Protein AF-A0A0F3GHG1-F1 (afdb_monomer_lite)

pLDDT: mean 90.67, std 9.35, range [45.97, 97.75]

Radius of gyration: 19.75 Å; chains: 1; bounding box: 38×34×54 Å

InterPro domains:
  IPR001525 C-5 cytosine methyltransferase [PF00145] (6-104)
  IPR001525 C-5 cytosine methyltransferase [PR00105] (18-32)
  IPR001525 C-5 cytosine methyltransferase [PR00105] (64-77)
  IPR001525 C-5 cytosine methyltransferase [PS51679] (1-117)
  IPR001525 C-5 cytosine methyltransferase [TIGR00675] (6-109)
  IPR029063 S-adenosyl-L-methionine-dependent methyltransferase superfamily [G3DSA:3.40.50.150] (4-115)
  IPR029063 S-adenosyl-L-methionine-dependent methyltransferase superfamily [SSF53335] (6-112)
  IPR050390 DNA Cytosine-5 Methyltransferase [PTHR10629] (6-77)

Structure (mmCIF, N/CA/C/O backbone):
data_AF-A0A0F3GHG1-F1
#
_entry.id   AF-A0A0F3GHG1-F1
#
loop_
_atom_site.group_PDB
_atom_site.id
_atom_site.type_symbol
_atom_site.label_atom_id
_atom_site.label_alt_id
_atom_site.label_comp_id
_atom_site.label_asym_id
_atom_site.label_entity_id
_atom_site.label_seq_id
_atom_site.pdbx_PDB_ins_code
_atom_site.Cartn_x
_atom_site.Cartn_y
_atom_site.Cartn_z
_atom_site.occupancy
_atom_site.B_iso_or_equiv
_atom_site.auth_seq_id
_atom_site.auth_comp_id
_atom_site.auth_asym_id
_atom_site.auth_atom_id
_atom_site.pdbx_PDB_model_num
ATOM 1 N N . MET A 1 1 ? -6.278 20.906 -4.859 1.00 45.97 1 MET A N 1
ATOM 2 C CA . MET A 1 1 ? -5.501 19.694 -4.500 1.00 45.97 1 MET A CA 1
ATOM 3 C C . MET A 1 1 ? -6.432 18.482 -4.577 1.00 45.97 1 MET A C 1
ATOM 5 O O . MET A 1 1 ? -7.224 18.280 -3.667 1.00 45.97 1 MET A O 1
ATOM 9 N N . LEU A 1 2 ? -6.397 17.739 -5.691 1.00 48.09 2 LEU A N 1
ATOM 10 C CA . LEU A 1 2 ? -7.397 16.718 -6.070 1.00 48.09 2 LEU A CA 1
ATOM 11 C C . LEU A 1 2 ? -7.524 15.535 -5.083 1.00 48.09 2 LEU A C 1
ATOM 13 O O . LEU A 1 2 ? -8.579 14.921 -4.991 1.00 48.09 2 LEU A O 1
ATOM 17 N N . VAL A 1 3 ? -6.467 15.247 -4.317 1.00 55.81 3 VAL A N 1
ATOM 18 C CA . VAL A 1 3 ? -6.396 14.095 -3.394 1.00 55.81 3 VAL A CA 1
ATOM 19 C C . VAL A 1 3 ? -7.334 14.244 -2.187 1.00 55.81 3 VAL A C 1
ATOM 21 O O . VAL A 1 3 ? -7.805 13.248 -1.650 1.00 55.81 3 VAL A O 1
ATOM 24 N N . ALA A 1 4 ? -7.655 15.475 -1.775 1.00 61.31 4 ALA A N 1
ATOM 25 C CA . ALA A 1 4 ? -8.490 15.704 -0.596 1.00 61.31 4 ALA A CA 1
ATOM 26 C C . ALA A 1 4 ? -9.957 15.295 -0.815 1.00 61.31 4 ALA A C 1
ATOM 28 O O . ALA A 1 4 ? -10.563 14.743 0.094 1.00 61.31 4 ALA A O 1
ATOM 29 N N . ARG A 1 5 ? -10.527 15.518 -2.013 1.00 69.69 5 ARG A N 1
ATOM 30 C CA . ARG A 1 5 ? -11.961 15.272 -2.258 1.00 69.69 5 ARG A CA 1
ATOM 31 C C . ARG A 1 5 ?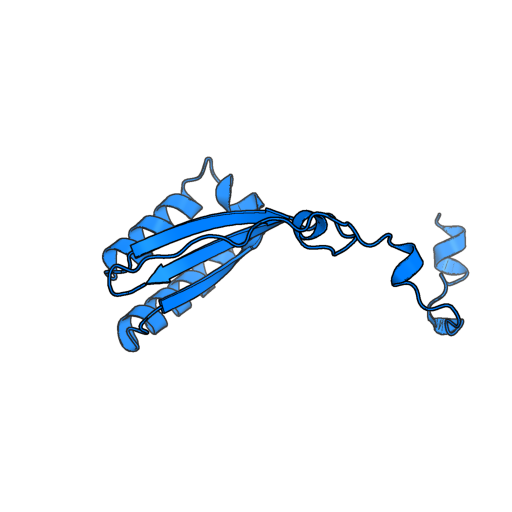 -12.312 13.784 -2.137 1.00 69.69 5 ARG A C 1
ATOM 33 O O . ARG A 1 5 ? -13.225 13.445 -1.400 1.00 69.69 5 ARG A O 1
ATOM 40 N N . PHE A 1 6 ? -11.537 12.912 -2.780 1.00 81.38 6 PHE A N 1
ATOM 41 C CA . PHE A 1 6 ? -11.790 11.468 -2.748 1.00 81.38 6 PHE A CA 1
ATOM 42 C C . PHE A 1 6 ? -11.582 10.848 -1.362 1.00 81.38 6 PHE A C 1
ATOM 44 O O . PHE A 1 6 ? -12.268 9.892 -1.014 1.00 81.38 6 PHE A O 1
ATOM 51 N N . PHE A 1 7 ? -10.676 11.396 -0.545 1.00 86.31 7 PHE A N 1
ATOM 52 C CA . PHE A 1 7 ? -10.491 10.903 0.819 1.00 86.31 7 PHE A CA 1
ATOM 53 C C . PHE A 1 7 ? -11.748 11.103 1.677 1.00 86.31 7 PHE A C 1
ATOM 55 O O . PHE A 1 7 ? -12.148 10.184 2.385 1.00 86.31 7 PHE A O 1
ATOM 62 N N . PHE A 1 8 ? -12.416 12.255 1.576 1.00 87.75 8 PHE A N 1
ATOM 63 C CA . PHE A 1 8 ? -13.645 12.499 2.336 1.00 87.75 8 PHE A CA 1
ATOM 64 C C . PHE A 1 8 ? -14.807 11.601 1.899 1.00 87.75 8 PHE A C 1
ATOM 66 O O . PHE A 1 8 ? -15.609 11.192 2.736 1.00 87.75 8 PHE A O 1
ATOM 73 N N . ASP A 1 9 ? -14.872 11.222 0.621 1.00 94.00 9 ASP A N 1
ATOM 74 C CA . ASP A 1 9 ? -15.838 10.220 0.164 1.00 94.00 9 ASP A CA 1
ATOM 75 C C . ASP A 1 9 ? -15.569 8.840 0.777 1.00 94.00 9 ASP A C 1
ATOM 77 O O . ASP A 1 9 ? -16.506 8.166 1.204 1.00 94.00 9 ASP A O 1
ATOM 81 N N . ILE A 1 10 ? -14.297 8.441 0.893 1.00 95.00 10 ILE A N 1
ATOM 82 C CA . ILE A 1 10 ? -13.913 7.200 1.583 1.00 95.00 10 ILE A CA 1
ATOM 83 C C . ILE A 1 10 ? -14.321 7.270 3.057 1.00 95.00 10 ILE A C 1
ATOM 85 O O . ILE A 1 10 ? -14.945 6.336 3.551 1.00 95.00 10 ILE A O 1
ATOM 89 N N . VAL A 1 11 ? -14.026 8.376 3.746 1.00 95.12 11 VAL A N 1
ATOM 90 C CA . VAL A 1 11 ? -14.412 8.600 5.152 1.00 95.12 11 VAL A CA 1
ATOM 91 C C . VAL A 1 11 ? -15.924 8.451 5.328 1.00 95.12 11 VAL A C 1
ATOM 93 O O . VAL A 1 11 ? -16.360 7.683 6.182 1.00 95.12 11 VAL A O 1
ATOM 96 N N . ARG A 1 12 ? -16.725 9.080 4.459 1.00 95.94 12 ARG A N 1
ATOM 97 C CA . ARG A 1 12 ? -18.191 8.960 4.467 1.00 95.94 12 ARG A CA 1
ATOM 98 C C . ARG A 1 12 ? -18.661 7.512 4.296 1.00 95.94 12 ARG A C 1
ATOM 100 O O . ARG A 1 12 ? -19.593 7.080 4.971 1.00 95.94 12 ARG A O 1
ATOM 107 N N . ILE A 1 13 ? -18.028 6.743 3.409 1.00 96.81 13 ILE A N 1
ATOM 108 C CA . ILE A 1 13 ? -18.351 5.320 3.215 1.00 96.81 13 ILE A CA 1
ATOM 109 C C . ILE A 1 13 ? -17.968 4.501 4.453 1.00 96.81 13 ILE A C 1
ATOM 111 O O . ILE A 1 13 ? -18.758 3.669 4.898 1.00 96.81 13 ILE A O 1
ATOM 115 N N . LEU A 1 14 ? -16.782 4.732 5.023 1.00 97.06 14 LEU A N 1
ATOM 116 C CA . LEU A 1 14 ? -16.299 4.027 6.213 1.00 97.06 14 LEU A CA 1
ATOM 117 C C . LEU A 1 14 ? -17.176 4.298 7.438 1.00 97.06 14 LEU A C 1
ATOM 119 O O . LEU A 1 14 ? -17.444 3.372 8.203 1.00 97.06 14 LEU A O 1
ATOM 123 N N . GLU A 1 15 ? -17.649 5.531 7.598 1.00 96.56 15 GLU A N 1
ATOM 124 C CA . GLU A 1 15 ? -18.572 5.927 8.661 1.00 96.56 15 GLU A CA 1
ATOM 125 C C . GLU A 1 15 ? -19.945 5.262 8.503 1.00 96.56 15 GLU A C 1
ATOM 127 O O . GLU A 1 15 ? -20.480 4.704 9.463 1.00 96.56 15 GLU A O 1
ATOM 132 N N . ALA A 1 16 ? -20.489 5.268 7.281 1.00 97.75 16 ALA A N 1
ATOM 133 C CA . ALA A 1 16 ? -21.809 4.718 6.990 1.00 97.75 16 ALA A CA 1
ATOM 134 C C . ALA A 1 16 ? -21.846 3.182 7.014 1.00 97.75 16 ALA A C 1
ATOM 136 O O . ALA A 1 16 ? -22.855 2.592 7.396 1.00 97.75 16 ALA A O 1
ATOM 137 N N . LYS A 1 17 ? -20.778 2.516 6.557 1.00 97.62 17 LYS A N 1
ATOM 138 C CA . LYS A 1 17 ? -20.741 1.051 6.408 1.00 97.62 17 LYS A CA 1
ATOM 139 C C . LYS A 1 17 ? -20.044 0.329 7.549 1.00 97.62 17 LYS A C 1
ATOM 141 O O . LYS A 1 17 ? -20.306 -0.856 7.730 1.00 97.62 17 LYS A O 1
ATOM 146 N N . ARG A 1 18 ? -19.163 1.010 8.286 1.00 95.81 18 ARG A N 1
ATOM 147 C CA . ARG A 1 18 ? -18.369 0.447 9.390 1.00 95.81 18 ARG A CA 1
ATOM 148 C C . ARG A 1 18 ? -17.809 -0.961 9.099 1.00 95.81 18 ARG A C 1
ATOM 150 O O . ARG A 1 18 ? -18.057 -1.882 9.883 1.00 95.81 18 ARG A O 1
ATOM 157 N N . PRO A 1 19 ? -17.115 -1.188 7.959 1.00 97.12 19 PRO A N 1
ATOM 158 C CA . PRO A 1 19 ? -16.533 -2.496 7.665 1.00 97.12 19 PRO A CA 1
ATOM 159 C C . PRO A 1 19 ? -15.578 -2.955 8.773 1.00 97.12 19 PRO A C 1
ATOM 161 O O . PRO A 1 19 ? -14.950 -2.150 9.454 1.00 97.12 19 PRO A O 1
ATOM 164 N N . LYS A 1 20 ? -15.407 -4.275 8.923 1.00 96.44 20 LYS A N 1
ATOM 165 C CA . LYS A 1 20 ? -14.486 -4.842 9.929 1.00 96.44 20 LYS A CA 1
ATOM 166 C C . LYS A 1 20 ? -13.036 -4.398 9.714 1.00 96.44 20 LYS A C 1
ATOM 168 O O . LYS A 1 20 ? -12.300 -4.248 10.687 1.00 96.44 20 LYS A O 1
ATOM 173 N N . GLY A 1 21 ? -12.650 -4.169 8.463 1.00 96.25 21 GLY A N 1
ATOM 174 C CA . GLY A 1 21 ? -11.385 -3.548 8.113 1.00 96.25 21 GLY A CA 1
ATOM 175 C C . GLY A 1 21 ? -11.351 -3.048 6.674 1.00 96.25 21 GLY A C 1
ATOM 176 O O . GLY A 1 21 ? -12.272 -3.305 5.896 1.00 96.25 21 GLY A O 1
ATOM 177 N N . PHE A 1 22 ? -10.293 -2.317 6.339 1.00 96.88 22 PHE A N 1
ATOM 178 C CA . PHE A 1 22 ? -10.056 -1.738 5.020 1.00 96.88 22 PHE A CA 1
ATOM 179 C C . PHE A 1 22 ? -8.562 -1.707 4.686 1.00 96.88 22 PHE A C 1
ATOM 181 O O . PHE A 1 22 ? -7.710 -1.748 5.575 1.00 96.88 22 PHE A O 1
ATOM 188 N N . ILE A 1 23 ? -8.261 -1.557 3.394 1.00 97.38 23 ILE A N 1
ATOM 189 C CA . ILE A 1 23 ? -6.925 -1.234 2.890 1.00 97.38 23 ILE A CA 1
ATOM 190 C C . ILE A 1 23 ? -7.048 -0.022 1.968 1.00 97.38 23 ILE A C 1
ATOM 192 O O . ILE A 1 23 ? -7.879 -0.023 1.062 1.00 97.38 23 ILE A O 1
ATOM 196 N N . LEU A 1 24 ? -6.224 1.002 2.192 1.00 96.12 24 LEU A N 1
ATOM 197 C CA . LEU A 1 24 ? -6.078 2.154 1.301 1.00 96.12 24 LEU A CA 1
ATOM 198 C C . LEU A 1 24 ? -4.656 2.189 0.744 1.00 96.12 24 LEU A C 1
ATOM 200 O O . LEU A 1 24 ? -3.695 1.945 1.471 1.00 96.12 24 LEU A O 1
ATOM 204 N N . GLU A 1 25 ? -4.518 2.534 -0.531 1.00 95.25 25 GLU A N 1
ATOM 205 C CA . GLU A 1 25 ? -3.231 2.622 -1.226 1.00 95.25 25 GLU A CA 1
ATOM 206 C C . GLU A 1 25 ? -3.032 4.029 -1.798 1.00 95.25 25 GLU A C 1
ATOM 208 O O . GLU A 1 25 ? -3.981 4.672 -2.254 1.00 95.25 25 GLU A O 1
ATOM 213 N N . ASN A 1 26 ? -1.799 4.539 -1.736 1.00 93.31 26 ASN A N 1
ATOM 214 C CA . ASN A 1 26 ? -1.439 5.791 -2.391 1.00 93.31 26 ASN A CA 1
ATOM 215 C C . ASN A 1 26 ? 0.059 5.865 -2.738 1.00 93.31 26 ASN A C 1
ATOM 217 O O . ASN A 1 26 ? 0.904 5.119 -2.233 1.00 93.31 26 ASN A O 1
ATOM 221 N N . VAL A 1 27 ? 0.436 6.845 -3.562 1.00 92.25 27 VAL A N 1
ATOM 222 C CA . VAL A 1 27 ? 1.839 7.112 -3.904 1.00 92.25 27 VAL A CA 1
ATOM 223 C C . VAL A 1 27 ? 2.659 7.483 -2.667 1.00 92.25 27 VAL A C 1
ATOM 225 O O . VAL A 1 27 ? 2.224 8.285 -1.841 1.00 92.25 27 VAL A O 1
ATOM 228 N N . LYS A 1 28 ? 3.909 6.995 -2.578 1.00 89.50 28 LYS A N 1
ATOM 229 C CA . LYS A 1 28 ? 4.805 7.235 -1.423 1.00 89.50 28 LYS A CA 1
ATOM 230 C C . LYS A 1 28 ? 4.938 8.709 -1.021 1.00 89.50 28 LYS A C 1
ATOM 232 O O . LYS A 1 28 ? 5.179 9.031 0.139 1.00 89.50 28 LYS A O 1
ATOM 237 N N . ARG A 1 29 ? 4.804 9.620 -1.996 1.00 87.56 29 ARG A N 1
ATOM 238 C CA . ARG A 1 29 ? 4.992 11.062 -1.805 1.00 87.56 29 ARG A CA 1
ATOM 239 C C . ARG A 1 29 ? 3.983 11.650 -0.819 1.00 87.56 29 ARG A C 1
ATOM 241 O O . ARG A 1 29 ? 4.318 12.645 -0.184 1.00 87.56 29 ARG A O 1
ATOM 248 N N . ILE A 1 30 ? 2.803 11.045 -0.651 1.00 83.69 30 ILE A N 1
ATOM 249 C CA . ILE A 1 30 ? 1.786 11.558 0.277 1.00 83.69 30 ILE A CA 1
ATOM 250 C C . ILE A 1 30 ? 2.294 11.611 1.722 1.00 83.69 30 ILE A C 1
ATOM 252 O O . ILE A 1 30 ? 1.988 12.565 2.428 1.00 83.69 30 ILE A O 1
ATOM 256 N N . VAL A 1 31 ? 3.154 10.665 2.120 1.00 80.31 31 VAL A N 1
ATOM 257 C CA . VAL A 1 31 ? 3.715 10.583 3.479 1.00 80.31 31 VAL A CA 1
ATOM 258 C C . VAL A 1 31 ? 4.576 11.805 3.809 1.00 80.31 31 VAL A C 1
ATOM 260 O O . VAL A 1 31 ? 4.589 12.271 4.940 1.00 80.31 31 VAL A O 1
ATOM 263 N N . ARG A 1 32 ? 5.281 12.363 2.818 1.00 79.12 32 ARG A N 1
ATOM 264 C CA . ARG A 1 32 ? 6.157 13.539 2.990 1.00 79.12 32 ARG A CA 1
ATOM 265 C C . ARG A 1 32 ? 5.503 14.847 2.544 1.00 79.12 32 ARG A C 1
ATOM 267 O O . ARG A 1 32 ? 6.098 15.914 2.667 1.00 79.12 32 ARG A O 1
ATOM 274 N N . HIS A 1 33 ? 4.300 14.784 1.984 1.00 77.38 33 HIS A N 1
ATOM 275 C CA . HIS A 1 33 ? 3.632 15.950 1.430 1.00 77.38 33 HIS A CA 1
ATOM 276 C C . HIS A 1 33 ? 3.292 16.952 2.541 1.00 77.38 33 HIS A C 1
ATOM 278 O O . HIS A 1 33 ? 2.700 16.574 3.551 1.00 77.38 33 HIS A O 1
ATOM 284 N N . LYS A 1 34 ? 3.661 18.228 2.351 1.00 67.75 34 LYS A N 1
ATOM 285 C CA . LYS A 1 34 ? 3.497 19.297 3.356 1.00 67.75 34 LYS A CA 1
ATOM 286 C C . LYS A 1 34 ? 4.053 18.899 4.733 1.00 67.75 34 LYS A C 1
ATOM 288 O O . LYS A 1 34 ? 3.352 19.008 5.734 1.00 67.75 34 LYS A O 1
ATOM 293 N N . ASN A 1 35 ? 5.279 18.372 4.767 1.00 76.44 35 ASN A N 1
ATOM 294 C CA . ASN A 1 35 ? 5.938 17.890 5.990 1.00 76.44 35 ASN A CA 1
ATOM 295 C C . ASN A 1 35 ? 5.112 16.846 6.770 1.00 76.44 35 ASN A C 1
ATOM 297 O O . ASN A 1 35 ? 5.171 16.784 7.991 1.00 76.44 35 ASN A O 1
ATOM 301 N N . GLY A 1 36 ? 4.310 16.041 6.065 1.00 80.06 36 GLY A N 1
ATOM 302 C CA . GLY A 1 36 ? 3.478 14.993 6.662 1.00 80.06 36 GLY A CA 1
ATOM 303 C C . GLY A 1 36 ? 2.106 15.461 7.147 1.00 80.06 36 GLY A C 1
ATOM 304 O O . GLY A 1 36 ? 1.284 14.622 7.499 1.00 80.06 36 GLY A O 1
ATOM 305 N N . TYR A 1 37 ? 1.794 16.761 7.085 1.00 83.94 37 TYR A N 1
ATOM 306 C CA . TYR A 1 37 ? 0.524 17.302 7.584 1.00 83.94 37 TYR A CA 1
ATOM 307 C C . TYR A 1 37 ? -0.703 16.597 6.986 1.00 83.94 37 TYR A C 1
ATOM 309 O O . TYR A 1 37 ? -1.593 16.155 7.706 1.00 83.94 37 TYR A O 1
ATOM 317 N N . THR A 1 38 ? -0.748 16.448 5.657 1.00 83.88 38 THR A N 1
ATOM 318 C CA . THR A 1 38 ? -1.889 15.808 4.978 1.00 83.88 38 THR A CA 1
ATOM 319 C C . THR A 1 38 ? -2.056 14.351 5.401 1.00 83.88 38 THR A C 1
ATOM 321 O O . THR A 1 38 ? -3.176 13.890 5.591 1.00 83.88 38 THR A O 1
ATOM 324 N N . PHE A 1 39 ? -0.946 13.633 5.546 1.00 88.44 39 PHE A N 1
ATOM 325 C CA . PHE A 1 39 ? -0.961 12.224 5.906 1.00 88.44 39 PHE A CA 1
ATOM 326 C C . PHE A 1 39 ? -1.358 12.012 7.372 1.00 88.44 39 PHE A C 1
ATOM 328 O O . PHE A 1 39 ? -2.183 11.152 7.662 1.00 88.44 39 PHE A O 1
ATOM 335 N N . ASN A 1 40 ? -0.870 12.860 8.279 1.00 90.56 40 ASN A N 1
ATOM 336 C CA . ASN A 1 40 ? -1.265 12.828 9.687 1.00 90.56 40 ASN A CA 1
ATOM 337 C C . ASN A 1 40 ? -2.761 13.109 9.857 1.00 90.56 40 ASN A C 1
ATOM 339 O O . ASN A 1 40 ? -3.435 12.359 10.554 1.00 90.56 40 ASN A O 1
ATOM 343 N N . ARG A 1 41 ? -3.311 14.093 9.131 1.00 90.88 41 ARG A N 1
ATOM 344 C CA . ARG A 1 41 ? -4.763 14.348 9.126 1.00 90.88 41 ARG A CA 1
ATOM 345 C C . ARG A 1 41 ? -5.576 13.145 8.645 1.00 90.88 41 ARG A C 1
ATOM 347 O O . ARG A 1 41 ? -6.642 12.887 9.194 1.00 90.88 41 ARG A O 1
ATOM 354 N N . ILE A 1 42 ? -5.086 12.400 7.650 1.00 92.38 42 ILE A N 1
ATOM 355 C CA . ILE A 1 42 ? -5.721 11.152 7.196 1.00 92.38 42 ILE A CA 1
ATOM 356 C C . ILE A 1 42 ? -5.751 10.124 8.334 1.00 92.38 42 ILE A C 1
ATOM 358 O O . ILE A 1 42 ? -6.810 9.576 8.628 1.00 92.38 42 ILE A O 1
ATOM 362 N N . LEU A 1 43 ? -4.612 9.886 8.992 1.00 94.19 43 LEU A N 1
ATOM 363 C CA . LEU A 1 43 ? -4.514 8.932 10.099 1.00 94.19 43 LEU A CA 1
ATOM 364 C C . LEU A 1 43 ? -5.402 9.327 11.284 1.00 94.19 43 LEU A C 1
ATOM 366 O O . LEU A 1 43 ? -6.079 8.469 11.842 1.00 94.19 43 LEU A O 1
ATOM 370 N N . GLU A 1 44 ? -5.418 10.609 11.650 1.00 95.12 44 GLU A N 1
ATOM 371 C CA . GLU A 1 44 ? -6.292 11.155 12.695 1.00 95.12 44 GLU A CA 1
ATOM 372 C C . GLU A 1 44 ? -7.765 10.923 12.361 1.00 95.12 44 GLU A C 1
ATOM 374 O O . GLU A 1 44 ? -8.472 10.315 13.156 1.00 95.12 44 GLU A O 1
ATOM 379 N N . THR A 1 45 ? -8.202 11.289 11.152 1.00 95.62 45 THR A N 1
ATOM 380 C CA . THR A 1 45 ? -9.604 11.121 10.727 1.00 95.62 45 THR A CA 1
ATOM 381 C C . THR A 1 45 ? -10.042 9.652 10.791 1.00 95.62 45 THR A C 1
ATOM 383 O O . THR A 1 45 ? -11.140 9.336 11.240 1.00 95.62 45 THR A O 1
ATOM 386 N N . LEU A 1 46 ? -9.185 8.717 10.365 1.00 95.88 46 LEU A N 1
ATOM 387 C CA . LEU A 1 46 ? -9.506 7.286 10.417 1.00 95.88 46 LEU A CA 1
ATOM 388 C C . LEU A 1 46 ? -9.563 6.754 11.862 1.00 95.88 46 LEU A C 1
ATOM 390 O O . LEU A 1 46 ? -10.401 5.903 12.163 1.00 95.88 46 LEU A O 1
ATOM 394 N N . LYS A 1 47 ? -8.713 7.270 12.759 1.00 95.50 47 LYS A N 1
ATOM 395 C CA . LYS A 1 47 ? -8.760 6.960 14.197 1.00 95.50 47 LYS A CA 1
ATOM 396 C C . LYS A 1 47 ? -10.012 7.529 14.865 1.00 95.50 47 LYS A C 1
ATOM 398 O O . LYS A 1 47 ? -10.627 6.831 15.663 1.00 95.50 47 LYS A O 1
ATOM 403 N N . GLU A 1 48 ? -10.416 8.749 14.512 1.00 96.25 48 GLU A N 1
ATOM 404 C CA . GLU A 1 48 ? -11.652 9.393 14.988 1.00 96.25 48 GLU A CA 1
ATOM 405 C C . GLU A 1 48 ? -12.904 8.590 14.593 1.00 96.25 48 GLU A C 1
ATOM 407 O O . GLU A 1 48 ? -13.850 8.500 15.371 1.00 96.25 48 GLU A O 1
ATOM 412 N N . LEU A 1 49 ? -12.883 7.910 13.439 1.00 96.00 49 LEU A N 1
ATOM 413 C CA . LEU A 1 49 ? -13.926 6.955 13.035 1.00 96.00 49 LEU A CA 1
ATOM 414 C C . LEU A 1 49 ? -13.927 5.633 13.836 1.00 96.00 49 LEU A C 1
ATOM 416 O O . LEU A 1 49 ? -14.781 4.772 13.603 1.00 96.00 49 LEU A O 1
ATOM 420 N N . GLY A 1 50 ? -12.985 5.447 14.764 1.00 96.56 50 GLY A N 1
ATOM 421 C CA . GLY A 1 50 ? -12.870 4.263 15.616 1.00 96.56 50 GLY A CA 1
ATOM 422 C C . GLY A 1 50 ? -12.022 3.129 15.035 1.00 96.56 50 GLY A C 1
ATOM 423 O O . GLY A 1 50 ? -12.086 2.013 15.545 1.00 96.56 50 GLY A O 1
ATOM 424 N N . TYR A 1 51 ? -11.236 3.376 13.982 1.00 97.19 51 TYR A N 1
ATOM 425 C CA . TYR A 1 51 ? -10.355 2.355 13.414 1.00 97.19 51 TYR A CA 1
ATOM 426 C C . TYR A 1 51 ? -8.957 2.380 14.038 1.00 97.19 51 TYR A C 1
ATOM 428 O O . TYR A 1 51 ? -8.313 3.422 14.159 1.00 97.19 51 TYR A O 1
ATOM 436 N N . PHE A 1 52 ? -8.438 1.193 14.334 1.00 96.12 52 PHE A N 1
ATOM 437 C CA . PHE A 1 52 ? -7.020 0.953 14.567 1.00 96.12 52 PHE A CA 1
ATOM 438 C C . PHE A 1 52 ? -6.325 0.909 13.211 1.00 96.12 52 PHE A C 1
ATOM 440 O O . PHE A 1 52 ? -6.615 0.021 12.413 1.00 96.12 52 PHE A O 1
ATOM 447 N N . VAL A 1 53 ? -5.449 1.876 12.936 1.00 95.12 53 VAL A N 1
ATOM 448 C CA . VAL A 1 53 ? -4.790 2.022 11.632 1.00 95.12 53 VAL A CA 1
ATOM 449 C C . VAL A 1 53 ? -3.284 1.914 11.780 1.00 95.12 53 VAL A C 1
ATOM 451 O O . VAL A 1 53 ? -2.689 2.624 12.591 1.00 95.12 53 VAL A O 1
ATOM 454 N N . ASP A 1 54 ? -2.686 1.079 10.939 1.00 95.00 54 ASP A N 1
ATOM 455 C CA . ASP A 1 54 ? -1.245 1.008 10.723 1.00 95.00 54 ASP A CA 1
ATOM 456 C C . ASP A 1 54 ? -0.926 1.281 9.245 1.00 95.00 54 ASP A C 1
ATOM 458 O O . ASP A 1 54 ? -1.783 1.129 8.368 1.00 95.00 54 ASP A O 1
ATOM 462 N N . TYR A 1 55 ? 0.297 1.713 8.945 1.00 95.75 55 TYR A N 1
ATOM 463 C CA . TYR A 1 55 ? 0.716 1.982 7.574 1.00 95.75 55 TYR A CA 1
ATOM 464 C C . TYR A 1 55 ? 2.166 1.585 7.316 1.00 95.75 55 TYR A C 1
ATOM 466 O O . TYR A 1 55 ? 3.032 1.673 8.184 1.00 95.75 55 TYR A O 1
ATOM 474 N N . LYS A 1 56 ? 2.461 1.215 6.068 1.00 96.25 56 LYS A N 1
ATOM 475 C CA . LYS A 1 56 ? 3.827 0.920 5.633 1.00 96.25 56 LYS A CA 1
ATOM 476 C C . LYS A 1 56 ? 4.042 1.340 4.189 1.00 96.25 56 LYS A C 1
ATOM 478 O O . LYS A 1 56 ? 3.143 1.245 3.354 1.00 96.25 56 LYS A O 1
ATOM 483 N N . VAL A 1 57 ? 5.249 1.816 3.889 1.00 96.19 57 VAL A N 1
ATOM 484 C CA . VAL A 1 57 ? 5.697 1.992 2.504 1.00 96.19 57 VAL A CA 1
ATOM 485 C C . VAL A 1 57 ? 6.309 0.676 2.045 1.00 96.19 57 VAL A C 1
ATOM 487 O O . VAL A 1 57 ? 7.286 0.215 2.630 1.00 96.19 57 VAL A O 1
ATOM 490 N N . LEU A 1 58 ? 5.721 0.082 1.013 1.00 96.75 58 LEU A N 1
ATOM 491 C CA . LEU A 1 58 ? 6.161 -1.173 0.416 1.00 96.75 58 LEU A CA 1
ATOM 492 C C . LEU A 1 58 ? 6.703 -0.910 -0.986 1.00 96.75 58 LEU A C 1
ATOM 494 O O . LEU A 1 58 ? 6.140 -0.101 -1.727 1.00 96.75 58 LEU A O 1
ATOM 498 N N . ASN A 1 59 ? 7.788 -1.591 -1.346 1.00 95.94 59 ASN A N 1
ATOM 499 C CA . ASN A 1 59 ? 8.369 -1.551 -2.682 1.00 95.94 59 ASN A CA 1
ATOM 500 C C . ASN A 1 59 ? 8.087 -2.875 -3.390 1.00 95.94 59 ASN A C 1
ATOM 502 O O . ASN A 1 59 ? 8.435 -3.916 -2.852 1.00 95.94 59 ASN A O 1
ATOM 506 N N . ALA A 1 60 ? 7.506 -2.847 -4.591 1.00 95.31 60 ALA A N 1
ATOM 507 C CA . ALA A 1 60 ? 7.196 -4.068 -5.340 1.00 95.31 60 ALA A CA 1
ATOM 508 C C . ALA A 1 60 ? 8.430 -4.962 -5.600 1.00 95.31 60 ALA A C 1
ATOM 510 O O . ALA A 1 60 ? 8.283 -6.182 -5.637 1.00 95.31 60 ALA A O 1
ATOM 511 N N . LEU A 1 61 ? 9.638 -4.374 -5.668 1.00 94.38 61 LEU A N 1
ATOM 512 C CA . LEU A 1 61 ? 10.900 -5.128 -5.701 1.00 94.38 61 LEU A CA 1
ATOM 513 C C . LEU A 1 61 ? 11.039 -6.088 -4.518 1.00 94.38 61 LEU A C 1
ATOM 515 O O . LEU A 1 61 ? 11.460 -7.216 -4.711 1.00 94.38 61 LEU A O 1
ATOM 519 N N . ASP A 1 62 ? 10.639 -5.687 -3.312 1.00 95.06 62 ASP A N 1
ATOM 520 C CA . ASP A 1 62 ? 10.742 -6.534 -2.116 1.00 95.06 62 ASP A CA 1
ATOM 521 C C . ASP A 1 62 ? 9.797 -7.755 -2.157 1.00 95.06 62 ASP A C 1
ATOM 523 O O . ASP A 1 62 ? 9.877 -8.622 -1.290 1.00 95.06 62 ASP A O 1
ATOM 527 N N . TYR A 1 63 ? 8.896 -7.816 -3.143 1.00 94.94 63 TYR A N 1
ATOM 528 C CA . TYR A 1 63 ? 7.846 -8.828 -3.289 1.00 94.94 63 TYR A CA 1
ATOM 529 C C . TYR A 1 63 ? 7.899 -9.527 -4.658 1.00 94.94 63 TYR A C 1
ATOM 531 O O . TYR A 1 63 ? 6.879 -9.961 -5.188 1.00 94.94 63 TYR A O 1
ATOM 539 N N . GLY A 1 64 ? 9.097 -9.623 -5.247 1.00 91.75 64 GLY A N 1
ATOM 540 C CA . GLY A 1 64 ? 9.371 -10.471 -6.412 1.00 91.75 64 GLY A CA 1
ATOM 541 C C . GLY A 1 64 ? 9.071 -9.859 -7.782 1.00 91.75 64 GLY A C 1
ATOM 542 O O . GLY A 1 64 ? 9.353 -10.507 -8.788 1.00 91.75 64 GLY A O 1
ATOM 543 N N . LEU A 1 65 ? 8.551 -8.627 -7.854 1.00 93.38 65 LEU A N 1
ATOM 544 C CA . LEU A 1 65 ? 8.324 -7.933 -9.125 1.00 93.38 65 LEU A CA 1
ATOM 545 C C . LEU A 1 65 ? 9.544 -7.064 -9.481 1.00 93.38 65 LEU A C 1
ATOM 547 O O . LEU A 1 65 ? 9.883 -6.193 -8.677 1.00 93.38 65 LEU A O 1
ATOM 551 N N . PRO A 1 66 ? 10.161 -7.194 -10.675 1.00 94.50 66 PRO A N 1
ATOM 552 C CA . PRO A 1 66 ? 11.305 -6.379 -11.113 1.00 94.50 66 PRO A CA 1
ATOM 553 C C . PRO A 1 66 ? 10.917 -4.933 -11.467 1.00 94.50 66 PRO A C 1
ATOM 555 O O . PRO A 1 66 ? 11.208 -4.418 -12.544 1.00 94.50 66 PRO A O 1
ATOM 558 N N . GLN A 1 67 ? 10.241 -4.240 -10.553 1.00 95.06 67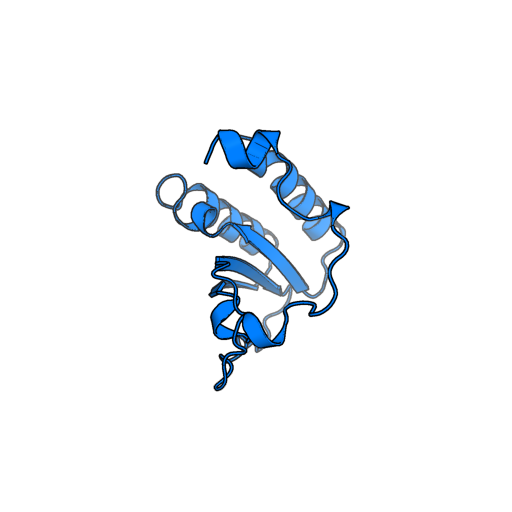 GLN A N 1
ATOM 559 C CA . GLN A 1 67 ? 9.780 -2.874 -10.736 1.00 95.06 67 GLN A CA 1
ATOM 560 C C . GLN A 1 67 ? 9.968 -2.067 -9.453 1.00 95.06 67 GLN A C 1
ATOM 562 O O . GLN A 1 67 ? 9.343 -2.343 -8.429 1.00 95.06 67 GLN A O 1
ATOM 567 N N . LYS A 1 68 ? 10.761 -0.989 -9.526 1.00 94.50 68 LYS A N 1
ATOM 568 C CA . LYS A 1 68 ? 10.884 -0.008 -8.437 1.00 94.50 68 LYS A CA 1
ATOM 569 C C . LYS A 1 68 ? 9.587 0.795 -8.304 1.00 94.50 68 LYS A C 1
ATOM 571 O O . LYS A 1 68 ? 9.445 1.886 -8.858 1.00 94.50 68 LYS A O 1
ATOM 576 N N . ARG A 1 69 ? 8.629 0.247 -7.558 1.00 95.81 69 ARG A N 1
ATOM 577 C CA . ARG A 1 69 ? 7.313 0.843 -7.321 1.00 95.81 69 ARG A CA 1
ATOM 578 C C . ARG A 1 69 ? 7.015 0.855 -5.834 1.00 95.81 69 ARG A C 1
ATOM 580 O O . ARG A 1 69 ? 6.519 -0.108 -5.266 1.00 95.81 69 ARG A O 1
ATOM 587 N N . GLU A 1 70 ? 7.295 1.997 -5.228 1.00 96.56 70 GLU A N 1
ATOM 588 C CA . GLU A 1 70 ? 6.999 2.258 -3.825 1.00 96.56 70 GLU A CA 1
ATOM 589 C C . GLU A 1 70 ? 5.601 2.863 -3.673 1.00 96.56 70 GLU A C 1
ATOM 591 O O . GLU A 1 70 ? 5.284 3.872 -4.322 1.00 96.56 70 GLU A O 1
ATOM 596 N N . ARG A 1 71 ? 4.784 2.275 -2.797 1.00 96.81 71 ARG A N 1
ATOM 597 C CA . ARG A 1 71 ? 3.447 2.749 -2.416 1.00 96.81 71 ARG A CA 1
ATOM 598 C C . ARG A 1 71 ? 3.268 2.698 -0.911 1.00 96.81 71 ARG A C 1
ATOM 600 O O . ARG A 1 71 ? 3.841 1.836 -0.252 1.00 96.81 71 ARG A O 1
ATOM 607 N N . VAL A 1 72 ? 2.507 3.648 -0.375 1.00 95.88 72 VAL A N 1
ATOM 608 C CA . VAL A 1 72 ? 2.055 3.581 1.012 1.00 95.88 72 VAL A CA 1
ATOM 609 C C . VAL A 1 72 ? 0.744 2.813 1.052 1.00 95.88 72 VAL A C 1
ATOM 611 O O . VAL A 1 72 ? -0.170 3.095 0.280 1.00 95.88 72 VAL A O 1
ATOM 614 N N . PHE A 1 73 ? 0.673 1.857 1.965 1.00 97.31 73 PHE A N 1
ATOM 615 C CA . PHE A 1 73 ? -0.532 1.113 2.281 1.00 97.31 73 PHE A CA 1
ATOM 616 C C . PHE A 1 73 ? -0.951 1.472 3.698 1.00 97.31 73 PHE A C 1
ATOM 618 O O . PHE A 1 73 ? -0.105 1.507 4.590 1.00 97.31 73 PHE A O 1
ATOM 625 N N . LEU A 1 74 ? -2.237 1.743 3.892 1.00 96.50 74 LEU A N 1
ATOM 626 C CA . LEU A 1 74 ? -2.861 1.905 5.197 1.00 96.50 74 LEU A CA 1
ATOM 627 C C . LEU A 1 74 ? -3.809 0.732 5.392 1.00 96.50 74 LEU A C 1
ATOM 629 O O . LEU A 1 74 ? -4.645 0.477 4.527 1.00 96.50 74 LEU A O 1
ATOM 633 N N . VAL A 1 75 ? -3.694 0.048 6.520 1.00 97.12 75 VAL A N 1
ATOM 634 C CA . VAL A 1 75 ? -4.586 -1.041 6.906 1.00 97.12 75 VAL A CA 1
ATOM 635 C C . VAL A 1 75 ? -5.308 -0.600 8.168 1.00 97.12 75 VAL A C 1
ATOM 637 O O . VAL A 1 75 ? -4.665 -0.192 9.133 1.00 97.12 75 VAL A O 1
ATOM 640 N N . GLY A 1 76 ? -6.639 -0.633 8.144 1.00 96.88 76 GLY A N 1
ATOM 641 C CA . GLY A 1 76 ? -7.470 -0.209 9.266 1.00 96.88 76 GLY A CA 1
ATOM 642 C C . GLY A 1 76 ? -8.437 -1.292 9.711 1.00 96.88 76 GLY A C 1
ATOM 643 O O . GLY A 1 76 ? -9.022 -1.966 8.869 1.00 96.88 76 GLY A O 1
ATOM 644 N N . PHE A 1 77 ? -8.650 -1.422 11.020 1.00 97.44 77 PHE A N 1
ATOM 645 C CA . PHE A 1 77 ? -9.574 -2.388 11.615 1.00 97.44 77 PHE A CA 1
ATOM 646 C C . PHE A 1 77 ? -10.475 -1.729 12.651 1.00 97.44 77 PHE A C 1
ATOM 648 O O . PHE A 1 77 ? -10.002 -0.987 13.504 1.00 97.44 77 PHE A O 1
ATOM 655 N N . TYR A 1 78 ? -11.778 -2.001 12.592 1.00 94.44 78 TYR A N 1
ATOM 656 C CA . TYR A 1 78 ? -12.748 -1.388 13.510 1.00 94.44 78 TYR A CA 1
ATOM 657 C C . TYR A 1 78 ? -12.639 -1.939 14.941 1.00 94.44 78 TYR A C 1
ATOM 659 O O . TYR A 1 78 ? -13.009 -1.292 15.914 1.00 94.44 78 TYR A O 1
ATOM 667 N N . LYS A 1 79 ? -12.115 -3.160 15.082 1.00 90.50 79 LYS A N 1
ATOM 668 C CA . LYS A 1 79 ? -11.723 -3.753 16.363 1.00 90.50 79 LYS A CA 1
ATOM 669 C C . LYS A 1 79 ? -10.231 -4.034 16.330 1.00 90.50 79 LYS A C 1
ATOM 671 O O . LYS A 1 79 ? -9.709 -4.396 15.277 1.00 90.50 79 LYS A O 1
ATOM 676 N N . ALA A 1 80 ? -9.573 -3.904 17.479 1.00 84.31 80 ALA A N 1
ATOM 677 C CA . ALA A 1 80 ? -8.178 -4.291 17.616 1.00 84.31 80 ALA A CA 1
ATOM 678 C C . ALA A 1 80 ? -8.000 -5.742 17.149 1.00 84.31 80 ALA A C 1
ATOM 680 O O . ALA A 1 80 ? -8.750 -6.634 17.552 1.00 84.31 80 ALA A O 1
ATOM 681 N N . MET A 1 81 ? -7.023 -5.960 16.277 1.00 85.44 81 MET A N 1
ATOM 682 C CA . MET A 1 81 ? -6.663 -7.284 15.799 1.00 85.44 81 MET A CA 1
ATOM 683 C C . MET A 1 81 ? -5.159 -7.389 15.598 1.00 85.44 81 MET A C 1
ATOM 685 O O . MET A 1 81 ? -4.480 -6.393 15.347 1.00 85.44 81 MET A O 1
ATOM 689 N N . PHE A 1 82 ? -4.652 -8.612 15.698 1.00 87.25 82 PHE A N 1
ATOM 690 C CA . PHE A 1 82 ? -3.268 -8.901 15.372 1.00 87.25 82 PHE A CA 1
ATOM 691 C C . PHE A 1 82 ? -3.106 -8.930 13.855 1.00 87.25 82 PHE A C 1
ATOM 693 O O . PHE A 1 82 ? -3.698 -9.763 13.171 1.00 87.25 82 PHE A O 1
ATOM 700 N N . PHE A 1 83 ? -2.298 -8.007 13.346 1.00 92.06 83 PHE A N 1
ATOM 701 C CA . PHE A 1 83 ? -1.930 -7.913 11.943 1.00 92.06 83 PHE A CA 1
ATOM 702 C C . PHE A 1 83 ? -0.411 -7.803 11.836 1.00 92.06 83 PHE A C 1
ATOM 704 O O . PHE A 1 83 ? 0.225 -7.085 12.609 1.00 92.06 83 PHE A O 1
ATOM 711 N N . SER A 1 84 ? 0.168 -8.506 10.868 1.00 95.06 84 SER A N 1
ATOM 712 C CA . SER A 1 84 ? 1.577 -8.395 10.514 1.00 95.06 84 SER A CA 1
ATOM 713 C C . SER A 1 84 ? 1.711 -8.071 9.032 1.00 95.06 84 SER A C 1
ATOM 715 O O . SER A 1 84 ? 1.024 -8.627 8.175 1.00 95.06 84 SER A O 1
ATOM 717 N N . TRP A 1 85 ? 2.613 -7.143 8.722 1.00 96.31 85 TRP A N 1
ATOM 718 C CA . TRP A 1 85 ? 2.944 -6.827 7.338 1.00 96.31 85 TRP A CA 1
ATOM 719 C C . TRP A 1 85 ? 3.625 -8.021 6.659 1.00 96.31 85 TRP A C 1
ATOM 721 O O . TRP A 1 85 ? 4.415 -8.711 7.311 1.00 96.31 85 TRP A O 1
ATOM 731 N N . PRO A 1 86 ? 3.395 -8.231 5.349 1.00 94.94 86 PRO A N 1
ATOM 732 C CA . PRO A 1 86 ? 4.022 -9.325 4.627 1.00 94.94 86 PRO A CA 1
ATOM 733 C C . PRO A 1 86 ? 5.544 -9.174 4.654 1.00 94.94 86 PRO A C 1
ATOM 735 O O . PRO A 1 86 ? 6.089 -8.074 4.470 1.00 94.94 86 PRO A O 1
ATOM 738 N N . GLN A 1 87 ? 6.219 -10.298 4.880 1.00 94.88 87 GLN A N 1
ATOM 739 C CA . GLN A 1 87 ? 7.669 -10.381 4.793 1.00 94.88 87 GLN A CA 1
ATOM 740 C C . GLN A 1 87 ? 8.117 -10.276 3.337 1.00 94.88 87 GLN A C 1
ATOM 742 O O . GLN A 1 87 ? 7.366 -10.585 2.411 1.00 94.88 87 GLN A O 1
ATOM 747 N N . LYS A 1 88 ? 9.342 -9.790 3.148 1.00 93.81 88 LYS A N 1
ATOM 748 C CA . LYS A 1 88 ? 9.948 -9.676 1.824 1.00 93.81 88 LYS A CA 1
ATOM 749 C C . LYS A 1 88 ? 10.218 -11.064 1.251 1.00 93.81 88 LYS A C 1
ATOM 751 O O . LYS A 1 88 ? 10.451 -12.004 2.006 1.00 93.81 88 LYS A O 1
ATOM 756 N N . PHE A 1 89 ? 10.216 -11.177 -0.070 1.00 91.50 89 PHE A N 1
ATOM 757 C CA . PHE A 1 89 ? 10.613 -12.409 -0.743 1.00 91.50 89 PHE A CA 1
ATOM 758 C C . PHE A 1 89 ? 12.138 -12.518 -0.764 1.00 91.50 89 PHE A C 1
ATOM 760 O O . PHE A 1 89 ? 12.834 -11.520 -0.944 1.00 91.50 89 PHE A O 1
ATOM 767 N N . GLU A 1 90 ? 12.657 -13.733 -0.592 1.00 85.50 90 GLU A N 1
ATOM 768 C CA . GLU A 1 90 ? 14.104 -13.984 -0.605 1.00 85.50 90 GLU A CA 1
ATOM 769 C C . GLU A 1 90 ? 14.693 -13.894 -2.016 1.00 85.50 90 GLU A C 1
ATOM 771 O O . GLU A 1 90 ? 15.806 -13.403 -2.203 1.00 85.50 90 GLU A O 1
ATOM 776 N N . LYS A 1 91 ? 13.934 -14.347 -3.021 1.00 84.19 91 LYS A N 1
ATOM 777 C CA . LYS A 1 91 ? 14.361 -14.375 -4.420 1.00 84.19 91 LYS A CA 1
ATOM 778 C C . LYS A 1 91 ? 13.638 -13.306 -5.229 1.00 84.19 91 LYS A C 1
ATOM 780 O O . LYS A 1 91 ? 12.411 -13.223 -5.226 1.00 84.19 91 LYS A O 1
ATOM 785 N N . LEU A 1 92 ? 14.418 -12.522 -5.962 1.00 86.75 92 LEU A N 1
ATOM 786 C CA . LEU A 1 92 ? 13.917 -11.554 -6.930 1.00 86.75 92 LEU A CA 1
ATOM 787 C C . LEU A 1 92 ? 13.805 -12.207 -8.307 1.00 86.75 92 LEU A C 1
ATOM 789 O O . LEU A 1 92 ? 14.684 -12.973 -8.700 1.00 86.75 92 LEU A O 1
ATOM 793 N N . THR A 1 93 ? 12.745 -11.874 -9.038 1.00 88.38 93 THR A N 1
ATOM 794 C CA . THR A 1 93 ? 12.577 -12.261 -10.442 1.00 88.38 93 THR A CA 1
ATOM 795 C C . THR A 1 93 ? 13.274 -11.216 -11.314 1.00 88.38 93 THR A C 1
ATOM 797 O O . THR A 1 93 ? 12.917 -10.041 -11.211 1.00 88.38 93 THR A O 1
ATOM 80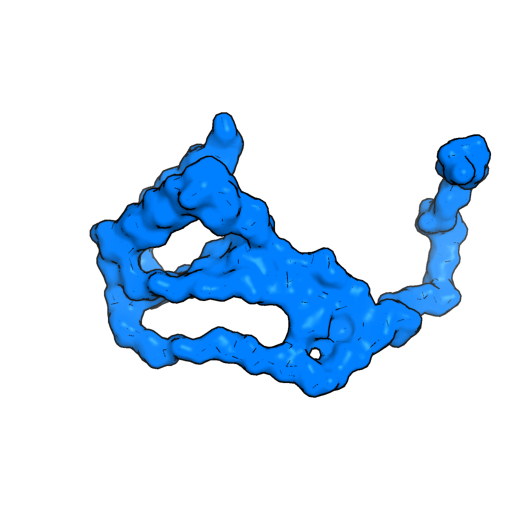0 N N . PRO A 1 94 ? 14.270 -11.575 -12.138 1.00 91.44 94 PRO A N 1
ATOM 801 C CA . PRO A 1 94 ? 14.835 -10.682 -13.147 1.00 91.44 94 PRO A CA 1
ATOM 802 C C . PRO A 1 94 ? 13.775 -10.174 -14.131 1.00 91.44 94 PRO A C 1
ATOM 804 O O . PRO A 1 94 ? 12.799 -10.863 -14.414 1.00 91.44 94 PRO A O 1
ATOM 807 N N . LEU A 1 95 ? 13.982 -8.983 -14.709 1.00 93.12 95 LEU A N 1
ATOM 808 C CA . LEU A 1 95 ? 13.082 -8.468 -15.751 1.00 93.12 95 LEU A CA 1
ATOM 809 C C . LEU A 1 95 ? 13.025 -9.413 -16.958 1.00 93.12 95 LEU A C 1
ATOM 811 O O . LEU A 1 95 ? 11.946 -9.633 -17.491 1.00 93.12 95 LEU A O 1
ATOM 815 N N . SER A 1 96 ? 14.160 -10.001 -17.343 1.00 93.31 96 SER A N 1
ATOM 816 C CA . SER A 1 96 ? 14.267 -10.962 -18.451 1.00 93.31 96 SER A CA 1
ATOM 817 C C . SER A 1 96 ? 13.290 -12.126 -18.348 1.00 93.31 96 SER A C 1
ATOM 819 O O . SER A 1 96 ? 12.797 -12.591 -19.367 1.00 93.31 96 SER A O 1
ATOM 821 N N . ASP A 1 97 ? 12.990 -12.566 -17.128 1.00 93.00 97 ASP A N 1
ATOM 822 C CA . ASP A 1 97 ? 12.174 -13.752 -16.878 1.00 93.00 97 ASP A CA 1
ATOM 823 C C . ASP A 1 97 ? 10.676 -13.477 -17.094 1.00 93.00 97 ASP A C 1
ATOM 825 O O . ASP A 1 97 ? 9.884 -14.413 -17.159 1.00 93.00 97 ASP A O 1
ATOM 829 N N . ILE A 1 98 ? 10.280 -12.201 -17.203 1.00 92.75 98 ILE A N 1
ATOM 830 C CA . ILE A 1 98 ? 8.889 -11.776 -17.420 1.00 92.75 98 ILE A CA 1
ATOM 831 C C . ILE A 1 98 ? 8.671 -11.080 -18.772 1.00 92.75 98 ILE A C 1
ATOM 833 O O . ILE A 1 98 ? 7.559 -10.627 -19.043 1.00 92.75 98 ILE A O 1
ATOM 837 N N . LEU A 1 99 ? 9.713 -10.940 -19.598 1.00 94.00 99 LEU A N 1
ATOM 838 C CA . LEU A 1 99 ? 9.579 -10.363 -20.934 1.00 94.00 99 LEU A CA 1
ATOM 839 C C . LEU A 1 99 ? 8.978 -11.389 -21.899 1.00 94.00 99 LEU A C 1
ATOM 841 O O . LEU A 1 99 ? 9.354 -12.560 -21.908 1.00 94.00 99 LEU A O 1
ATOM 845 N N . GLU A 1 100 ? 8.072 -10.924 -22.754 1.00 93.75 100 GLU A N 1
ATOM 846 C CA . GLU A 1 100 ? 7.582 -11.706 -23.884 1.00 93.75 100 GLU A CA 1
ATOM 847 C C . GLU A 1 100 ? 8.705 -11.875 -24.917 1.00 93.75 100 GLU A C 1
ATOM 849 O O . GLU A 1 100 ? 9.397 -10.919 -25.267 1.00 93.75 100 GLU A O 1
ATOM 854 N N . THR A 1 101 ? 8.897 -13.098 -25.411 1.00 92.94 101 THR A N 1
ATOM 855 C CA . THR A 1 101 ? 9.936 -13.409 -26.407 1.00 92.94 101 THR A CA 1
ATOM 856 C C . THR A 1 101 ? 9.489 -13.132 -27.839 1.00 92.94 101 THR A C 1
ATOM 858 O O . THR A 1 101 ? 10.324 -12.865 -28.698 1.00 92.94 101 THR A O 1
ATOM 861 N N . ASN A 1 102 ? 8.182 -13.183 -28.102 1.00 95.00 102 ASN A N 1
ATOM 862 C CA . ASN A 1 102 ? 7.587 -12.913 -29.405 1.00 95.00 102 ASN A CA 1
ATOM 863 C C . ASN A 1 102 ? 6.655 -11.702 -29.299 1.00 95.00 102 ASN A C 1
ATOM 865 O O . ASN A 1 102 ? 5.512 -11.838 -28.865 1.00 95.00 102 ASN A O 1
ATOM 869 N N . VAL A 1 103 ? 7.166 -10.527 -29.665 1.00 94.06 103 VAL A N 1
ATOM 870 C CA . VAL A 1 103 ? 6.467 -9.244 -29.537 1.00 94.06 103 VAL A CA 1
ATOM 871 C C . VAL A 1 103 ? 6.120 -8.711 -30.922 1.00 94.06 103 VAL A C 1
ATOM 873 O O . VAL A 1 103 ? 6.982 -8.606 -31.789 1.00 94.06 103 VAL A O 1
ATOM 876 N N . ASP A 1 104 ? 4.852 -8.356 -31.112 1.00 95.50 104 ASP A N 1
ATOM 877 C CA . ASP A 1 104 ? 4.348 -7.733 -32.338 1.00 95.50 104 ASP A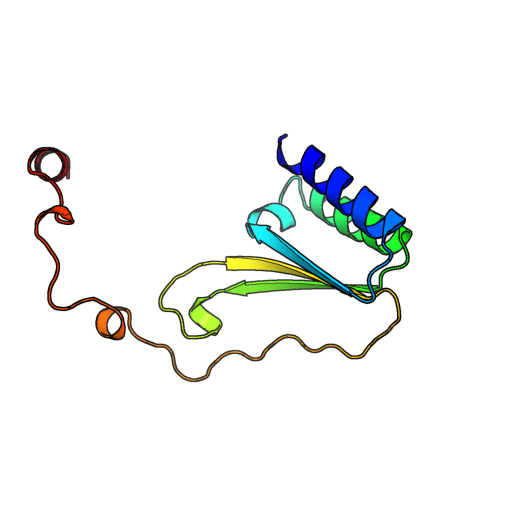 CA 1
ATOM 878 C C . ASP A 1 104 ? 5.035 -6.375 -32.588 1.00 95.50 104 ASP A C 1
ATOM 880 O O . ASP A 1 104 ? 5.128 -5.539 -31.682 1.00 95.50 104 ASP A O 1
ATOM 884 N N . GLU A 1 105 ? 5.478 -6.137 -33.826 1.00 93.38 105 GLU A N 1
ATOM 885 C CA . GLU A 1 105 ? 6.181 -4.917 -34.247 1.00 93.38 105 GLU A CA 1
ATOM 886 C C . GLU A 1 105 ? 5.404 -3.630 -33.935 1.00 93.38 105 GLU A C 1
ATOM 888 O O . GLU A 1 105 ? 6.010 -2.576 -33.745 1.00 93.38 105 GLU A O 1
ATOM 893 N N . LYS A 1 106 ? 4.070 -3.691 -33.804 1.00 93.75 106 LYS A N 1
ATOM 894 C CA . LYS A 1 106 ? 3.254 -2.530 -33.405 1.00 93.75 106 LYS A CA 1
ATOM 895 C C . LYS A 1 106 ? 3.624 -1.958 -32.032 1.00 93.75 106 LYS A C 1
ATOM 897 O O . LYS A 1 106 ? 3.278 -0.815 -31.741 1.00 93.75 106 LYS A O 1
ATOM 902 N N . PHE A 1 107 ? 4.272 -2.750 -31.175 1.00 93.00 107 PHE A N 1
ATOM 903 C CA . PHE A 1 107 ? 4.751 -2.310 -29.865 1.00 93.00 107 PHE A CA 1
ATOM 904 C C . PHE A 1 107 ? 6.165 -1.720 -29.913 1.00 93.00 107 PHE A C 1
ATOM 906 O O . PHE A 1 107 ? 6.633 -1.184 -28.906 1.00 93.00 107 PHE A O 1
ATOM 913 N N . PHE A 1 108 ? 6.859 -1.799 -31.052 1.00 92.69 108 PHE A N 1
ATOM 914 C CA . PHE A 1 108 ? 8.192 -1.227 -31.192 1.00 92.69 108 PHE A CA 1
ATOM 915 C C . PHE A 1 108 ? 8.108 0.296 -31.279 1.00 92.69 108 PHE A C 1
ATOM 917 O O . PHE A 1 108 ? 7.102 0.879 -31.692 1.00 92.69 108 PHE A O 1
ATOM 924 N N . ALA A 1 109 ? 9.187 0.969 -30.876 1.00 92.69 109 ALA A N 1
ATOM 925 C CA . ALA A 1 109 ? 9.274 2.414 -31.016 1.00 92.69 109 ALA A CA 1
ATOM 926 C C . ALA A 1 109 ? 9.109 2.788 -32.494 1.00 92.69 109 ALA A C 1
ATOM 928 O O . ALA A 1 109 ? 9.852 2.297 -33.345 1.00 92.69 109 ALA A O 1
ATOM 929 N N . SER A 1 110 ? 8.152 3.663 -32.801 1.00 91.38 110 SER A N 1
ATOM 930 C CA . SER A 1 110 ? 7.933 4.105 -34.177 1.00 91.38 110 SER A CA 1
ATOM 931 C C . SER A 1 110 ? 9.161 4.852 -34.717 1.00 91.38 110 SER A C 1
ATOM 933 O O . SER A 1 110 ? 9.907 5.439 -33.924 1.00 91.38 110 SER A O 1
ATOM 935 N N . PRO A 1 111 ? 9.354 4.931 -36.049 1.00 92.69 111 PRO A N 1
ATOM 936 C CA . PRO A 1 111 ? 10.459 5.697 -36.634 1.00 92.69 111 PRO A CA 1
ATOM 937 C C . PRO A 1 111 ? 10.518 7.150 -36.133 1.00 92.69 111 PRO A C 1
ATOM 939 O O . PRO A 1 111 ? 11.592 7.703 -35.920 1.00 92.69 111 PRO A O 1
ATOM 942 N N . TYR A 1 112 ? 9.354 7.752 -35.862 1.00 93.00 112 TYR A N 1
ATOM 943 C CA . TYR A 1 112 ? 9.245 9.086 -35.272 1.00 93.00 112 TYR A CA 1
ATOM 944 C C . TYR A 1 112 ? 9.818 9.174 -33.850 1.00 93.00 112 TYR A C 1
ATOM 946 O O . TYR A 1 112 ? 10.479 10.155 -33.517 1.00 93.00 112 TYR A O 1
ATOM 954 N N . ILE A 1 113 ? 9.545 8.177 -33.001 1.00 91.19 113 ILE A N 1
ATOM 955 C CA . ILE A 1 113 ? 10.076 8.130 -31.633 1.00 91.19 113 ILE A CA 1
ATOM 956 C C . ILE A 1 113 ? 11.584 7.885 -31.679 1.00 91.19 113 ILE A C 1
ATOM 958 O O . ILE A 1 113 ? 12.320 8.563 -30.971 1.00 91.19 113 ILE A O 1
ATOM 962 N N . GLN A 1 114 ? 12.042 6.976 -32.543 1.00 91.56 114 GLN A N 1
ATOM 963 C CA . GLN A 1 114 ? 13.465 6.661 -32.694 1.00 91.56 114 GLN A CA 1
ATOM 964 C C . GLN A 1 114 ? 14.290 7.874 -33.140 1.00 91.56 114 GLN A C 1
ATOM 966 O O . GLN A 1 114 ? 15.374 8.085 -32.618 1.00 91.56 114 GLN A O 1
ATOM 971 N N . ALA A 1 115 ? 13.762 8.716 -34.034 1.00 92.38 115 ALA A N 1
ATOM 972 C CA . ALA A 1 115 ? 14.441 9.935 -34.487 1.00 92.38 115 ALA A CA 1
ATOM 973 C C . ALA A 1 115 ? 14.547 11.044 -33.418 1.00 92.38 115 ALA A C 1
ATOM 975 O O . ALA A 1 115 ? 15.197 12.06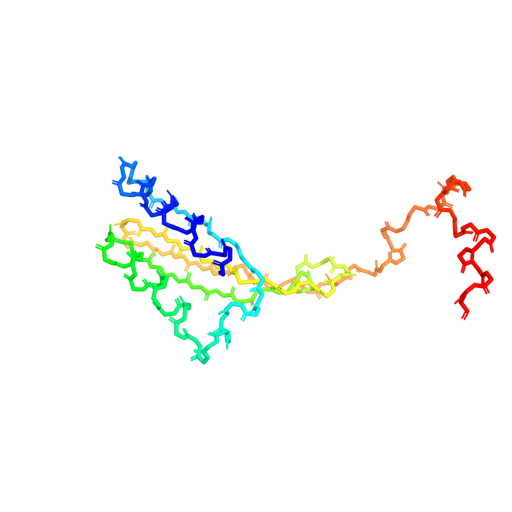2 -33.654 1.00 92.38 115 ALA A O 1
ATOM 976 N N . LYS A 1 116 ? 13.862 10.891 -32.277 1.00 87.81 116 LYS A N 1
ATOM 977 C CA . LYS A 1 116 ? 13.859 11.844 -31.155 1.00 87.81 116 LYS A CA 1
ATOM 978 C C . LYS A 1 116 ? 14.628 11.355 -29.925 1.00 87.81 116 LYS A C 1
ATOM 980 O O . LYS A 1 116 ? 14.711 12.113 -28.956 1.00 87.81 116 LYS A O 1
ATOM 985 N N . LEU A 1 117 ? 15.101 10.110 -29.942 1.00 69.69 117 LEU A N 1
ATOM 986 C CA . LEU A 1 117 ? 16.016 9.555 -28.943 1.00 69.69 117 LEU A CA 1
ATOM 987 C C . LEU A 1 117 ? 17.451 9.973 -29.273 1.00 69.69 117 LEU A C 1
AT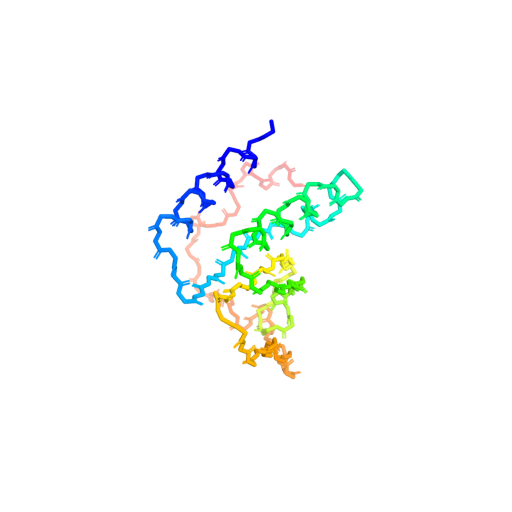OM 989 O O . LEU A 1 117 ? 18.190 10.241 -28.302 1.00 69.69 117 LEU A O 1
#

Sequence (117 aa):
MLVARFFFDIVRILEAKRPKGFILENVKRIVRHKNGYTFNRILETLKELGYFVDYKVLNALDYGLPQKRERVFLVGFYKAMFFSWPQKFEKLTPLSDILETNVDEKFFASPYIQAKL

Foldseek 3Di:
DVVVVVLVVVLVCCLVPVDQKDKDKDAPVCCCPPPRPNVVVSVVSLVVSQKDKDKDWDAVQQAQDPDRGTMMMIMIGNDDDDDDDDGGDPDHDDPVNVDDPDDDCVPPQDPVRVVVD

Organism: NCBI:txid29290

Secondary structure (DSSP, 8-state):
-THHHHHHHHHHHHHHH--SEEEEEEETHHHHGGGGHHHHHHHHHHHHTT-EEEEEEEEGGGGT-SS--EEEEEEEESS-----PPPPPSSPPPGGGGS-SS--GGGSPPHHHHTT-